Protein AF-X1M5K1-F1 (afdb_monomer_lite)

Secondary structure (DSSP, 8-state):
--HHHHGGGGT--GGG-------TT-HHHHHHHHHHHHHHHHHT-S------S----

Sequence (57 aa):
MLLKNMLPQFGIEPERLKVEWISASEAPKFQSAVNGFIDKVTELGPLTLNTRATKET

Structure (mmCIF, N/CA/C/O backbone):
data_AF-X1M5K1-F1
#
_entry.id   AF-X1M5K1-F1
#
loop_
_atom_site.group_PDB
_atom_site.id
_atom_site.type_symbol
_atom_site.label_atom_id
_atom_site.label_alt_id
_atom_site.label_comp_id
_atom_site.label_asym_id
_atom_site.label_entity_id
_atom_site.label_seq_id
_atom_site.pdbx_PDB_ins_code
_atom_site.Cartn_x
_atom_site.Cartn_y
_atom_sit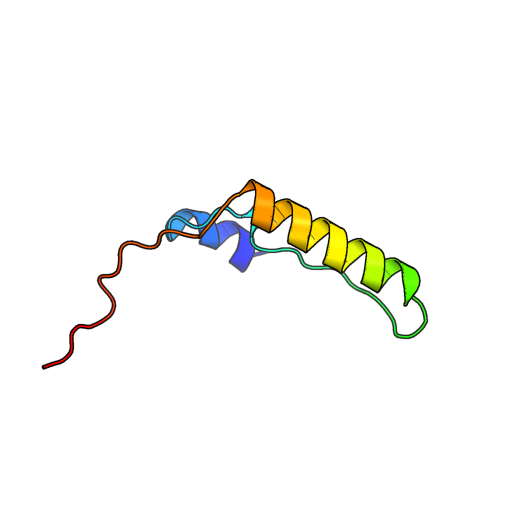e.Cartn_z
_atom_site.occupancy
_atom_site.B_iso_or_equiv
_atom_site.auth_seq_id
_atom_site.auth_comp_id
_atom_site.auth_asym_id
_atom_site.auth_atom_id
_atom_site.pdbx_PDB_model_num
ATOM 1 N N . MET A 1 1 ? -11.248 -9.617 -7.688 1.00 74.44 1 MET A N 1
ATOM 2 C CA . MET A 1 1 ? -10.524 -9.727 -6.403 1.00 74.44 1 MET A CA 1
ATOM 3 C C . MET A 1 1 ? -11.496 -10.173 -5.329 1.00 74.44 1 MET A C 1
ATOM 5 O O . MET A 1 1 ? -12.439 -9.441 -5.077 1.00 74.44 1 MET A O 1
ATOM 9 N N . LEU A 1 2 ? -11.284 -11.341 -4.716 1.00 94.94 2 LEU A N 1
ATOM 10 C CA . LEU A 1 2 ? -12.128 -11.800 -3.606 1.00 94.94 2 LEU A CA 1
ATOM 11 C C . LEU A 1 2 ? -11.671 -11.188 -2.278 1.00 94.94 2 LEU A C 1
ATOM 13 O O . LEU A 1 2 ? -12.463 -10.547 -1.600 1.00 94.94 2 LEU A O 1
ATOM 17 N N . LEU A 1 3 ? -10.372 -11.286 -1.971 1.00 96.62 3 LEU A N 1
ATOM 18 C CA . LEU A 1 3 ? -9.814 -10.780 -0.7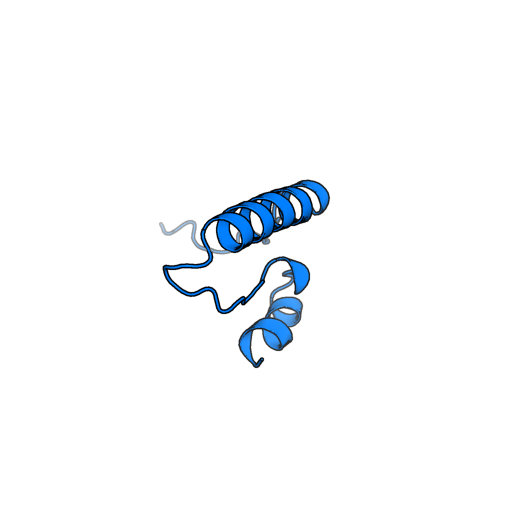16 1.00 96.62 3 LEU A CA 1
ATOM 19 C C . LEU A 1 3 ? -10.111 -9.290 -0.503 1.00 96.62 3 LEU A C 1
ATOM 21 O O . LEU A 1 3 ? -10.638 -8.929 0.541 1.00 96.62 3 LEU A O 1
ATOM 25 N N . LYS A 1 4 ? -9.875 -8.441 -1.515 1.00 97.12 4 LYS A N 1
ATOM 26 C CA . LYS A 1 4 ? -10.161 -6.997 -1.433 1.00 97.12 4 LYS A CA 1
ATOM 27 C C . LYS A 1 4 ? -11.620 -6.694 -1.074 1.00 97.12 4 LYS A C 1
ATOM 29 O O . LYS A 1 4 ? -11.872 -5.774 -0.310 1.00 97.12 4 LYS A O 1
ATOM 34 N N . ASN A 1 5 ? -12.558 -7.493 -1.582 1.00 96.56 5 ASN A N 1
ATOM 35 C CA . ASN A 1 5 ? -13.988 -7.331 -1.310 1.00 96.56 5 ASN A CA 1
ATOM 36 C C . ASN A 1 5 ? -14.388 -7.865 0.075 1.00 96.56 5 ASN A C 1
ATOM 38 O O . ASN A 1 5 ? -15.440 -7.500 0.594 1.00 96.56 5 ASN A O 1
ATOM 42 N N . MET A 1 6 ? -13.573 -8.740 0.668 1.00 97.00 6 MET A N 1
ATOM 43 C CA . MET A 1 6 ? -13.796 -9.274 2.010 1.00 97.00 6 MET A CA 1
ATOM 44 C C . MET A 1 6 ? -13.244 -8.355 3.105 1.00 97.00 6 MET A C 1
ATOM 46 O O . MET A 1 6 ? -13.802 -8.346 4.194 1.00 97.00 6 MET A O 1
ATOM 50 N N . LEU A 1 7 ? -12.204 -7.558 2.830 1.00 95.38 7 LEU A N 1
ATOM 51 C CA . LEU A 1 7 ? -11.575 -6.661 3.816 1.00 95.38 7 LEU A CA 1
ATOM 52 C C . LEU A 1 7 ? -12.563 -5.764 4.588 1.00 95.38 7 LEU A C 1
ATOM 54 O O . LEU A 1 7 ? -12.464 -5.734 5.818 1.00 95.38 7 LEU A O 1
ATOM 58 N N . PRO A 1 8 ? -13.567 -5.126 3.947 1.00 95.00 8 PRO A N 1
ATOM 59 C CA . PRO A 1 8 ? -14.526 -4.294 4.674 1.00 95.00 8 PRO A CA 1
ATOM 60 C C . PRO A 1 8 ? -15.321 -5.058 5.740 1.00 95.00 8 PRO A C 1
ATOM 62 O O . PRO A 1 8 ? -15.691 -4.482 6.758 1.00 95.00 8 PRO A O 1
ATOM 65 N N . GLN A 1 9 ? -15.544 -6.365 5.555 1.00 94.56 9 GLN A N 1
ATOM 66 C CA . GLN A 1 9 ? -16.267 -7.211 6.517 1.00 94.56 9 GLN A CA 1
ATOM 67 C C . GLN A 1 9 ? -15.484 -7.400 7.826 1.00 94.56 9 GLN A C 1
ATOM 69 O O . GLN A 1 9 ? -16.073 -7.693 8.862 1.00 94.56 9 GLN A O 1
ATOM 74 N N . PHE A 1 10 ? -14.165 -7.196 7.786 1.00 92.25 10 PHE A N 1
ATOM 75 C CA . PHE A 1 10 ? -13.273 -7.238 8.945 1.00 92.25 10 PHE A CA 1
ATOM 76 C C . PHE A 1 10 ? -12.946 -5.842 9.494 1.00 92.25 10 PHE A C 1
ATOM 78 O O . PHE A 1 10 ? -12.100 -5.720 10.378 1.00 92.25 10 PHE A O 1
ATOM 85 N N . GLY A 1 11 ? -13.589 -4.788 8.977 1.00 92.56 11 GLY A N 1
ATOM 86 C CA . GLY A 1 11 ? -13.285 -3.405 9.348 1.00 92.56 11 GLY A CA 1
ATOM 87 C C . GLY A 1 11 ? -11.951 -2.903 8.792 1.00 92.56 11 GLY A C 1
ATOM 88 O O . GLY A 1 11 ? -11.340 -2.027 9.392 1.00 92.56 11 GLY A O 1
ATOM 89 N N . ILE A 1 12 ? -11.487 -3.472 7.675 1.00 95.31 12 ILE A N 1
ATOM 90 C CA . ILE A 1 12 ? -10.259 -3.060 6.990 1.00 95.31 12 ILE A CA 1
ATOM 91 C C . ILE A 1 12 ? -10.637 -2.322 5.705 1.00 95.31 12 ILE A C 1
ATOM 93 O O . ILE A 1 12 ? -11.403 -2.828 4.882 1.00 95.31 12 ILE A O 1
ATOM 97 N N . GLU A 1 13 ? -10.067 -1.140 5.509 1.00 96.25 13 GLU A N 1
ATOM 98 C CA . GLU A 1 13 ? -10.242 -0.329 4.311 1.00 96.25 13 GLU A CA 1
ATOM 99 C C . GLU A 1 13 ? -9.658 -1.076 3.096 1.00 96.25 13 GLU A C 1
ATOM 101 O O . GLU A 1 13 ? -8.493 -1.497 3.122 1.00 96.25 13 GLU A O 1
ATOM 106 N N . PRO A 1 14 ? -10.428 -1.271 2.010 1.00 96.62 14 PRO A N 1
ATOM 107 C CA . PRO A 1 14 ? -9.989 -2.059 0.858 1.00 96.62 14 PRO A CA 1
ATOM 108 C C . PRO A 1 14 ? -8.766 -1.454 0.147 1.00 96.62 14 PRO A C 1
ATOM 110 O O . PRO A 1 14 ? -8.051 -2.159 -0.569 1.00 96.62 14 PRO A O 1
ATOM 113 N N . GLU A 1 15 ? -8.499 -0.163 0.345 1.00 96.75 15 GLU A N 1
ATOM 114 C CA . GLU A 1 15 ? -7.323 0.569 -0.127 1.00 96.75 15 GLU A CA 1
ATOM 115 C C . GLU A 1 15 ? -6.021 0.081 0.519 1.00 96.75 15 GLU A C 1
ATOM 117 O O . GLU A 1 15 ? -4.961 0.250 -0.081 1.00 96.75 15 GLU A O 1
ATOM 122 N N . ARG A 1 16 ? -6.084 -0.591 1.679 1.00 96.75 16 ARG A N 1
ATOM 123 C CA . ARG A 1 16 ? -4.920 -1.232 2.317 1.00 96.75 16 ARG A CA 1
ATOM 124 C C . ARG A 1 16 ? -4.442 -2.490 1.583 1.00 96.75 16 ARG A C 1
ATOM 126 O O . ARG A 1 16 ? -3.455 -3.091 1.993 1.00 96.75 16 ARG A O 1
ATOM 133 N N . LEU A 1 17 ? -5.103 -2.885 0.490 1.00 96.81 17 LEU A N 1
ATOM 134 C CA . LEU A 1 17 ? -4.651 -3.938 -0.417 1.00 96.81 17 LEU A CA 1
ATOM 135 C C . LEU A 1 17 ? -4.483 -3.406 -1.844 1.00 96.81 17 LEU A C 1
ATOM 137 O O . LEU A 1 17 ? -5.448 -3.056 -2.538 1.00 96.81 17 LEU A O 1
ATOM 141 N N . LYS A 1 18 ? -3.236 -3.443 -2.314 1.00 96.62 18 LYS A N 1
ATOM 142 C CA . LYS A 1 18 ? -2.848 -3.136 -3.688 1.00 96.62 18 LYS A CA 1
ATOM 143 C C . LYS A 1 18 ? -2.183 -4.362 -4.311 1.00 96.62 18 LYS A C 1
ATOM 145 O O . LYS A 1 18 ? -1.282 -4.946 -3.723 1.00 96.62 18 LYS A O 1
ATOM 150 N N . VAL A 1 19 ? -2.641 -4.750 -5.499 1.00 96.50 19 VAL A N 1
ATOM 151 C CA . VAL A 1 19 ? -2.028 -5.819 -6.299 1.00 96.50 19 VAL A CA 1
ATOM 152 C C . VAL A 1 19 ? -1.596 -5.205 -7.613 1.00 96.50 19 VAL A C 1
ATOM 154 O O . VAL A 1 19 ? -2.407 -4.583 -8.298 1.00 96.50 19 VAL A O 1
ATOM 157 N N . GLU A 1 20 ? -0.329 -5.384 -7.952 1.00 96.00 20 GLU A N 1
ATOM 158 C CA . GLU A 1 20 ? 0.258 -4.851 -9.168 1.00 96.00 20 GLU A CA 1
ATOM 159 C C . GLU A 1 20 ? 1.232 -5.881 -9.741 1.00 96.00 20 GLU A C 1
ATOM 161 O O . GLU A 1 20 ? 2.012 -6.483 -9.005 1.00 96.00 20 GLU A O 1
ATOM 166 N N . TRP A 1 21 ? 1.158 -6.114 -11.051 1.00 96.81 21 TRP A N 1
ATOM 167 C CA . TRP A 1 21 ? 2.060 -7.025 -11.749 1.00 96.81 21 TRP A CA 1
ATOM 168 C C . TRP A 1 21 ? 3.241 -6.223 -12.290 1.00 96.81 21 TRP A C 1
ATOM 170 O O . TRP A 1 21 ? 3.067 -5.303 -13.099 1.00 96.81 21 TRP A O 1
ATOM 180 N N . ILE A 1 22 ? 4.434 -6.550 -11.799 1.00 97.12 22 ILE A N 1
ATOM 181 C CA . ILE A 1 22 ? 5.676 -5.846 -12.116 1.00 97.12 22 ILE A CA 1
ATOM 182 C C . ILE A 1 22 ? 6.734 -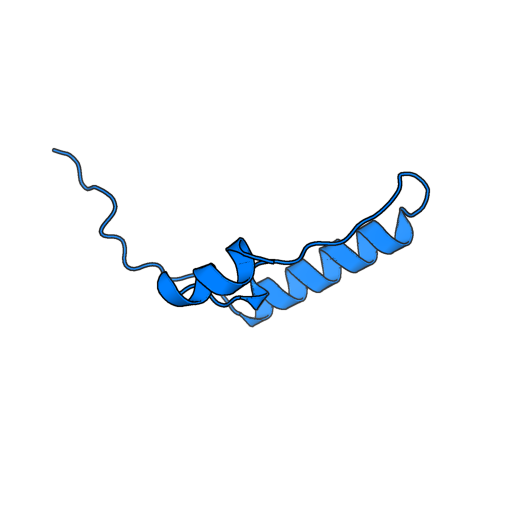6.897 -12.439 1.00 97.12 22 ILE A C 1
ATOM 184 O O . ILE A 1 22 ? 7.000 -7.793 -11.638 1.00 97.12 22 ILE A O 1
ATOM 188 N N . SER A 1 23 ? 7.295 -6.815 -13.638 1.00 97.31 23 SER A N 1
ATOM 189 C CA . SER A 1 23 ? 8.362 -7.694 -14.106 1.00 97.31 23 SER A CA 1
ATOM 190 C C . SER A 1 23 ? 9.735 -7.232 -13.610 1.00 97.31 23 SER A C 1
ATOM 192 O O . SER A 1 23 ? 9.915 -6.093 -13.178 1.00 97.31 23 SER A O 1
ATOM 194 N N . ALA A 1 24 ? 10.740 -8.105 -13.717 1.00 94.81 24 ALA A N 1
ATOM 195 C CA . ALA A 1 24 ? 12.104 -7.810 -13.269 1.00 94.81 24 ALA A CA 1
ATOM 196 C C . ALA A 1 24 ? 12.747 -6.597 -13.976 1.00 94.81 24 ALA A C 1
ATOM 198 O O . ALA A 1 24 ? 13.636 -5.961 -13.416 1.00 94.81 24 ALA A O 1
ATOM 199 N N . SER A 1 25 ? 12.296 -6.251 -15.187 1.00 97.00 25 SER A N 1
ATOM 200 C CA . SER A 1 25 ? 12.813 -5.110 -15.958 1.00 97.00 25 SER A CA 1
ATOM 201 C C . SER A 1 25 ? 12.139 -3.775 -15.613 1.00 97.00 25 SER A C 1
ATOM 203 O O . SER A 1 25 ? 12.581 -2.728 -16.076 1.00 97.00 25 SER A O 1
ATOM 205 N N . GLU A 1 26 ? 11.086 -3.778 -14.793 1.00 97.31 26 GLU A N 1
ATOM 206 C CA . GLU A 1 26 ? 10.275 -2.598 -14.468 1.00 97.31 26 GLU A CA 1
ATOM 207 C C . GLU A 1 26 ? 10.655 -1.983 -13.104 1.00 97.31 26 GLU A C 1
ATOM 209 O O . GLU A 1 26 ? 9.794 -1.566 -12.327 1.00 97.31 26 GLU A O 1
ATOM 214 N N . ALA A 1 27 ? 11.952 -1.893 -12.795 1.00 96.81 27 ALA A N 1
ATOM 215 C CA . ALA A 1 27 ? 12.426 -1.367 -11.509 1.00 96.81 27 ALA A CA 1
ATOM 216 C C . ALA A 1 27 ? 11.892 0.046 -11.160 1.00 96.81 27 ALA A C 1
ATOM 218 O O . ALA A 1 27 ? 11.458 0.240 -10.021 1.00 96.81 27 ALA A O 1
ATOM 219 N N . PRO A 1 28 ? 11.816 1.020 -12.096 1.00 98.00 28 PRO A N 1
ATOM 220 C CA . PRO A 1 28 ? 11.226 2.327 -11.793 1.00 98.00 28 PRO A CA 1
ATOM 221 C C . PRO A 1 28 ? 9.741 2.241 -11.411 1.00 98.00 28 PRO A C 1
ATOM 223 O O . PRO A 1 28 ? 9.294 2.917 -10.487 1.00 98.00 28 PRO A O 1
ATOM 226 N N . LYS A 1 29 ? 8.977 1.358 -12.069 1.00 97.62 29 LYS A N 1
ATOM 227 C CA . LYS A 1 29 ? 7.560 1.128 -11.756 1.00 97.62 29 LYS A CA 1
ATOM 228 C C . LYS A 1 29 ? 7.399 0.527 -10.365 1.00 97.62 29 LYS A C 1
ATOM 230 O O . LYS A 1 29 ? 6.527 0.968 -9.627 1.00 97.62 29 LYS A O 1
ATOM 235 N N . PHE A 1 30 ? 8.255 -0.427 -9.989 1.00 97.62 30 PHE A N 1
ATOM 236 C CA . PHE A 1 30 ? 8.274 -0.982 -8.634 1.00 97.62 30 PHE A CA 1
ATOM 237 C C . PHE A 1 30 ? 8.482 0.112 -7.585 1.00 97.62 30 PHE A C 1
ATOM 239 O O . PHE A 1 30 ? 7.700 0.212 -6.641 1.00 97.62 30 PHE A O 1
ATOM 246 N N . GLN A 1 31 ? 9.486 0.972 -7.784 1.00 98.19 31 GLN A N 1
ATOM 247 C CA . GLN A 1 31 ? 9.777 2.073 -6.868 1.00 98.19 31 GLN A CA 1
ATOM 248 C C . GLN A 1 31 ? 8.568 3.004 -6.704 1.00 98.19 31 GLN A C 1
ATOM 250 O O . GLN A 1 31 ? 8.143 3.273 -5.581 1.00 98.19 31 GLN A O 1
ATOM 255 N N . SER A 1 32 ? 7.975 3.461 -7.811 1.00 98.19 32 SER A N 1
ATOM 256 C CA . SER A 1 32 ? 6.790 4.324 -7.769 1.00 98.19 32 SER A CA 1
ATOM 257 C C . SER A 1 32 ? 5.580 3.625 -7.145 1.00 98.19 32 SER A C 1
ATOM 259 O O . SER A 1 32 ? 4.847 4.240 -6.371 1.00 98.19 32 SER A O 1
ATOM 261 N N . ALA A 1 33 ? 5.373 2.340 -7.443 1.00 98.06 33 ALA A N 1
ATOM 262 C CA . ALA A 1 33 ? 4.256 1.562 -6.927 1.00 98.06 33 ALA A CA 1
ATOM 263 C C . ALA A 1 33 ? 4.320 1.376 -5.408 1.00 98.06 33 ALA A C 1
ATOM 265 O O . ALA A 1 33 ? 3.278 1.493 -4.758 1.00 98.06 33 ALA A O 1
ATOM 266 N N . VAL A 1 34 ? 5.513 1.103 -4.866 1.00 97.94 34 VAL A N 1
ATOM 267 C CA . VAL A 1 34 ? 5.750 0.945 -3.425 1.00 97.94 34 VAL A CA 1
ATOM 268 C C . VAL A 1 34 ? 5.656 2.287 -2.714 1.00 97.94 34 VAL A C 1
ATOM 270 O O . VAL A 1 34 ? 4.895 2.388 -1.757 1.00 97.94 34 VAL A O 1
ATOM 273 N N . ASN A 1 35 ? 6.344 3.325 -3.200 1.00 98.50 35 ASN A N 1
ATOM 274 C CA . ASN A 1 35 ? 6.307 4.649 -2.572 1.00 98.50 35 ASN A CA 1
ATOM 275 C C . ASN A 1 35 ? 4.877 5.202 -2.519 1.00 98.50 35 ASN A C 1
ATOM 277 O O . ASN A 1 35 ? 4.400 5.557 -1.447 1.00 98.50 35 ASN A O 1
ATOM 281 N N . GLY A 1 36 ? 4.138 5.151 -3.632 1.00 98.44 36 GLY A N 1
ATOM 282 C CA . GLY A 1 36 ? 2.747 5.609 -3.649 1.00 98.44 36 GLY A CA 1
ATOM 283 C C . GLY A 1 36 ? 1.814 4.767 -2.770 1.00 98.44 36 GLY A C 1
ATOM 284 O O . GLY A 1 36 ? 0.814 5.270 -2.264 1.00 98.44 36 GLY A O 1
ATOM 285 N N . PHE A 1 37 ? 2.124 3.484 -2.556 1.00 98.44 37 PHE A N 1
ATOM 286 C CA . PHE A 1 37 ? 1.365 2.659 -1.617 1.00 98.44 37 PHE A CA 1
ATOM 287 C C . PHE A 1 37 ? 1.690 2.999 -0.156 1.00 98.44 37 PHE A C 1
ATOM 289 O O . PHE A 1 37 ? 0.774 3.047 0.662 1.00 98.44 37 PHE A O 1
ATOM 296 N N . ILE A 1 38 ? 2.954 3.293 0.164 1.00 98.38 38 ILE A N 1
ATOM 297 C CA . ILE A 1 38 ? 3.366 3.790 1.484 1.00 98.38 38 ILE A CA 1
ATOM 298 C C . ILE A 1 38 ? 2.660 5.109 1.789 1.00 98.38 38 ILE A C 1
ATOM 300 O O . ILE A 1 38 ? 2.070 5.233 2.862 1.00 98.38 38 ILE A O 1
ATOM 304 N N . ASP A 1 39 ? 2.646 6.052 0.845 1.00 98.56 39 ASP A N 1
ATOM 305 C CA . ASP A 1 39 ? 1.936 7.325 0.996 1.00 98.56 39 ASP A CA 1
ATOM 306 C C . ASP A 1 39 ? 0.451 7.081 1.281 1.00 98.56 39 ASP A C 1
ATOM 308 O O . ASP A 1 39 ? -0.109 7.647 2.221 1.00 98.56 39 ASP A O 1
ATOM 312 N N . LYS A 1 40 ? -0.175 6.156 0.537 1.00 98.06 40 LYS A N 1
ATOM 313 C CA . LYS A 1 40 ? -1.590 5.830 0.724 1.00 98.06 40 LYS A CA 1
ATOM 314 C C . LYS A 1 40 ? -1.886 5.223 2.094 1.00 98.06 40 LYS A C 1
ATOM 316 O O . LYS A 1 40 ? -2.863 5.603 2.731 1.00 98.06 40 LYS A O 1
ATOM 321 N N . VAL A 1 41 ? -1.068 4.280 2.559 1.00 97.50 41 VAL A N 1
ATOM 322 C CA . VAL A 1 41 ? -1.244 3.667 3.888 1.00 97.50 41 VAL A CA 1
ATOM 323 C C . VAL A 1 41 ? -0.956 4.677 4.999 1.00 97.50 41 VAL A C 1
ATOM 325 O O . VAL A 1 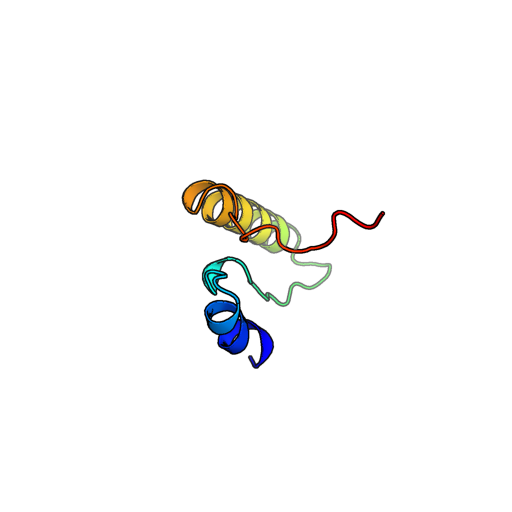41 ? -1.633 4.653 6.024 1.00 97.50 41 VAL A O 1
ATOM 328 N N . THR A 1 42 ? -0.003 5.586 4.786 1.00 97.75 42 THR A N 1
ATOM 329 C CA . 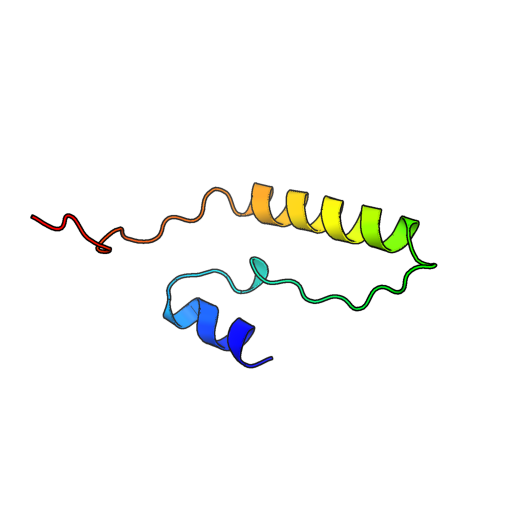THR A 1 42 ? 0.317 6.668 5.727 1.00 97.75 42 THR A CA 1
ATOM 330 C C . THR A 1 42 ? -0.855 7.637 5.866 1.00 97.75 42 THR A C 1
ATOM 332 O O . THR A 1 42 ? -1.225 7.978 6.986 1.00 97.75 42 THR A O 1
ATOM 335 N N . GLU A 1 43 ? -1.492 8.019 4.756 1.00 97.88 43 GLU A N 1
ATOM 336 C CA . GLU A 1 43 ? -2.700 8.856 4.737 1.00 97.88 43 GLU A CA 1
ATOM 337 C C . GLU A 1 43 ? -3.873 8.197 5.484 1.00 97.88 43 GLU A C 1
ATOM 339 O O . GLU A 1 43 ? -4.582 8.860 6.236 1.00 97.88 43 GLU A O 1
ATOM 344 N N . LEU A 1 44 ? -4.052 6.882 5.322 1.00 96.56 44 LEU A N 1
ATOM 345 C CA . LEU A 1 44 ? -5.075 6.108 6.038 1.00 96.56 44 LEU A CA 1
ATOM 346 C C . LEU A 1 44 ? -4.780 5.960 7.540 1.00 96.56 44 LEU A C 1
ATOM 348 O O . LEU A 1 44 ? -5.643 5.514 8.297 1.00 96.56 44 LEU A O 1
ATOM 352 N N . GLY A 1 45 ? -3.561 6.276 7.977 1.00 95.94 45 GLY A N 1
ATOM 353 C CA . GLY A 1 45 ? -3.129 6.127 9.358 1.00 95.94 45 GLY A CA 1
ATOM 354 C C . GLY A 1 45 ? 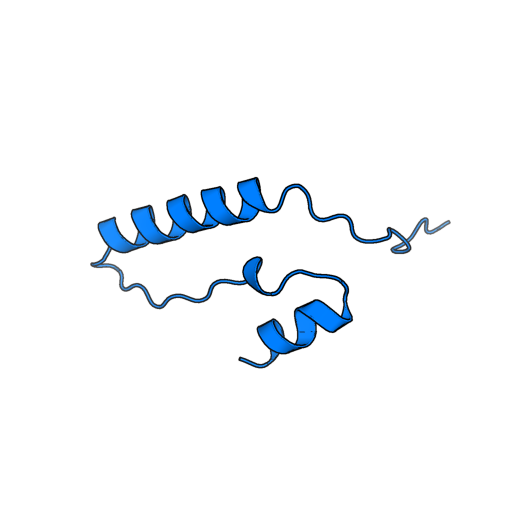-3.050 4.668 9.836 1.00 95.94 45 GLY A C 1
ATOM 355 O O . GLY A 1 45 ? -3.251 3.719 9.064 1.00 95.94 45 GLY A O 1
ATOM 356 N N . PRO A 1 46 ? -2.724 4.461 11.124 1.00 94.94 46 PRO A N 1
ATOM 357 C CA . PRO A 1 46 ? -2.616 3.133 11.715 1.00 94.94 46 PRO A CA 1
ATOM 358 C C . PRO A 1 46 ? -3.926 2.352 11.608 1.00 94.94 46 PRO A C 1
ATOM 360 O O . PRO A 1 46 ? -5.002 2.881 11.878 1.00 94.94 46 PRO A O 1
ATOM 363 N N . LEU A 1 47 ? -3.833 1.068 11.265 1.00 93.56 47 LEU A N 1
ATOM 364 C CA . LEU A 1 47 ? -4.991 0.185 11.277 1.00 93.56 47 LEU A CA 1
ATOM 365 C C . LEU A 1 47 ? -5.362 -0.160 12.726 1.00 93.56 47 LEU A C 1
ATOM 367 O O . LEU A 1 47 ? -4.617 -0.850 13.422 1.00 93.56 47 LEU A O 1
ATOM 371 N N . THR A 1 48 ? -6.536 0.281 13.168 1.00 87.50 48 THR A N 1
ATOM 372 C CA . THR A 1 48 ? -7.089 -0.054 14.484 1.00 87.50 48 THR A CA 1
ATOM 373 C C . THR A 1 48 ? -8.054 -1.231 14.367 1.00 87.50 48 THR A C 1
ATOM 375 O O . THR A 1 48 ? -9.254 -1.048 14.170 1.00 87.50 48 THR A O 1
ATOM 378 N N . LEU A 1 49 ? -7.545 -2.455 14.502 1.00 83.69 49 LEU A N 1
ATOM 379 C CA . LEU A 1 49 ? -8.406 -3.619 14.707 1.00 83.69 49 LEU A CA 1
ATOM 380 C C . LEU A 1 49 ? -8.772 -3.690 16.190 1.00 83.69 49 LEU A C 1
ATOM 382 O O . LEU A 1 49 ? -7.904 -3.549 17.048 1.00 83.69 49 LEU A O 1
ATOM 386 N N . ASN A 1 50 ? -10.046 -3.920 16.511 1.00 66.81 50 ASN A N 1
ATOM 387 C CA . ASN A 1 50 ? -10.439 -4.206 17.889 1.00 66.81 50 ASN A CA 1
ATOM 388 C C . ASN A 1 50 ? -9.732 -5.492 18.340 1.00 66.81 50 ASN A C 1
ATOM 390 O O . ASN A 1 50 ? -10.133 -6.593 17.960 1.00 66.81 50 ASN A O 1
ATOM 394 N N . THR A 1 51 ? -8.671 -5.356 19.137 1.00 57.19 51 THR A N 1
ATOM 395 C CA . THR A 1 51 ? -7.900 -6.472 19.688 1.00 57.19 51 THR A CA 1
ATOM 396 C C . THR A 1 51 ? -8.774 -7.282 20.647 1.00 57.19 51 THR A C 1
ATOM 398 O O . THR A 1 51 ? -8.802 -7.051 21.851 1.00 57.19 51 THR A O 1
ATOM 401 N N . ARG A 1 52 ? -9.510 -8.251 20.101 1.00 56.62 52 ARG A N 1
ATOM 402 C CA . ARG A 1 52 ? -10.002 -9.433 20.827 1.00 56.62 52 ARG A CA 1
ATOM 403 C C . ARG A 1 52 ? -9.168 -10.681 20.528 1.00 56.62 52 ARG A C 1
ATOM 405 O O . ARG A 1 52 ? -9.493 -11.755 21.023 1.00 56.62 52 ARG A O 1
ATOM 412 N N . ALA A 1 53 ? -8.086 -10.547 19.762 1.00 58.97 53 ALA A N 1
ATOM 413 C CA . ALA A 1 53 ? -7.103 -11.608 19.604 1.00 58.97 53 ALA A CA 1
ATOM 414 C C . ALA A 1 53 ? -6.246 -11.703 20.882 1.00 58.97 53 ALA A C 1
ATOM 416 O O . ALA A 1 53 ? -5.276 -10.971 21.057 1.00 58.97 53 ALA A O 1
ATOM 417 N N . THR A 1 54 ? -6.708 -12.571 21.789 1.00 51.25 54 THR A N 1
ATOM 418 C CA . THR A 1 54 ? -5.931 -13.352 22.768 1.00 51.25 54 THR A CA 1
ATOM 419 C C . THR A 1 54 ? -5.026 -12.586 23.742 1.00 51.25 54 THR A C 1
ATOM 421 O O . THR A 1 54 ? -3.817 -12.480 23.560 1.00 51.25 54 THR A O 1
ATOM 424 N N . LYS A 1 55 ? -5.601 -12.200 24.891 1.00 49.53 55 LYS A N 1
ATOM 425 C CA . LYS A 1 55 ? -4.961 -12.556 26.166 1.00 49.53 55 LYS A CA 1
ATOM 426 C C . LYS A 1 55 ? -5.293 -14.028 26.418 1.00 49.53 55 LYS A C 1
ATOM 428 O O . LYS A 1 55 ? -6.367 -14.327 26.933 1.00 49.53 55 LYS A O 1
ATOM 433 N N . GLU A 1 56 ? -4.434 -14.926 25.955 1.00 51.59 56 GLU A N 1
ATOM 434 C CA . GLU A 1 56 ? -4.422 -16.295 26.470 1.00 51.59 56 GLU A CA 1
ATOM 435 C C . GLU A 1 56 ? -3.809 -16.279 27.873 1.00 51.59 56 GLU A C 1
ATOM 437 O O . GLU A 1 56 ? -2.977 -15.430 28.199 1.00 51.59 56 GLU A O 1
ATOM 442 N N . THR A 1 57 ? -4.367 -17.142 28.713 1.00 42.62 57 THR A N 1
ATOM 443 C CA . THR A 1 57 ? -4.059 -17.324 30.135 1.00 42.62 57 THR A CA 1
ATOM 444 C C . THR A 1 57 ? -2.818 -18.189 30.288 1.00 42.62 57 THR A C 1
ATOM 446 O O . THR A 1 57 ? -2.606 -19.041 29.398 1.00 42.62 57 THR A O 1
#

Organism: NCBI:txid412755

Foldseek 3Di:
DVVLVCQVVQVHHSLLDDDDDDDPVRVVVVVVVVVVSVVSVVVVPDDDGPPPPDPDD

pLDDT: mean 89.95, std 15.1, range [42.62, 98.56]

Radius of gyration: 15.15 Å; chains: 1; bounding box: 29×26×46 Å

InterPro domains:
  IPR003813 F420-non-reducing hydrogenase iron-sulfur subunit D [PF02662] (2-45)